Protein AF-A0A928BYP8-F1 (afdb_monomer_lite)

Foldseek 3Di:
DVVVLVVLLVVLLVLLQPQLVVLLVDDDPLVPDPVQFDDDDPDGTDRVRVVLSVVSVVLSVVSSCLSNVLSVCCVPPLPDCVSVVSLVVSLVVLVVSCVVPVSSPSSSVSSVVSSVSSVVSSVVVVVVVVVD

Sequence (132 aa):
MRKTITKIIGYTIFFSLFIPFVALKKHHDCHYDECMIIYTEGRCGLCIESMIDSICKGIVILWFFVIMGGAMILNKNRNTISPYIVALLVIIMAIILACMDPSKCEFALSLFPSFILLIIASYIDSKNKITN

pLDDT: mean 76.33, std 12.71, range [44.94, 92.88]

Structure (mmCIF, N/CA/C/O backbone):
data_AF-A0A928BYP8-F1
#
_entry.id   AF-A0A928BYP8-F1
#
loop_
_atom_site.group_PDB
_atom_site.id
_atom_site.type_symbol
_atom_site.label_atom_id
_atom_site.label_alt_id
_atom_site.label_comp_id
_atom_site.label_asym_id
_atom_site.label_entity_id
_atom_site.label_seq_id
_atom_site.pdbx_PDB_ins_code
_atom_site.Cartn_x
_atom_site.Cartn_y
_atom_site.Cartn_z
_atom_site.occupancy
_atom_site.B_iso_or_equiv
_atom_site.auth_seq_id
_atom_site.auth_comp_id
_atom_site.auth_asym_id
_atom_site.auth_atom_id
_atom_site.pdbx_PDB_model_num
ATOM 1 N N . MET A 1 1 ? -21.136 3.397 16.705 1.00 54.69 1 MET A N 1
ATOM 2 C CA . MET A 1 1 ? -19.662 3.424 16.848 1.00 54.69 1 MET A CA 1
ATOM 3 C C . MET A 1 1 ? -18.964 2.199 16.286 1.00 54.69 1 MET A C 1
ATOM 5 O O . MET A 1 1 ? -18.186 2.385 15.363 1.00 54.69 1 MET A O 1
ATOM 9 N N . ARG A 1 2 ? -19.279 0.963 16.716 1.00 61.88 2 ARG A N 1
ATOM 10 C CA . ARG A 1 2 ? -18.754 -0.250 16.045 1.00 61.88 2 ARG A CA 1
ATOM 11 C C . ARG A 1 2 ? -19.037 -0.218 14.529 1.00 61.88 2 ARG A C 1
ATOM 13 O O . ARG A 1 2 ? -18.125 -0.387 13.737 1.00 61.88 2 ARG A O 1
ATOM 20 N N . LYS A 1 3 ? -20.248 0.218 14.140 1.00 67.12 3 LYS A N 1
ATOM 21 C CA . LYS A 1 3 ? -20.638 0.509 12.741 1.00 67.12 3 LYS A CA 1
ATOM 22 C C . LYS A 1 3 ? -19.757 1.550 12.019 1.00 67.12 3 LYS A C 1
ATOM 24 O O . LYS A 1 3 ? -19.620 1.465 10.807 1.00 67.12 3 LYS A O 1
ATOM 29 N N . THR A 1 4 ? -19.184 2.530 12.722 1.00 70.62 4 THR A N 1
ATOM 30 C CA . THR A 1 4 ? -18.335 3.584 12.129 1.00 70.62 4 THR A CA 1
ATOM 31 C C . THR A 1 4 ? -16.947 3.039 11.802 1.00 70.62 4 THR A C 1
ATOM 33 O O . THR A 1 4 ? -16.479 3.214 10.684 1.00 70.62 4 THR A O 1
ATOM 36 N N . ILE A 1 5 ? -16.333 2.299 12.732 1.00 70.69 5 ILE A N 1
ATOM 37 C CA . ILE A 1 5 ? -15.040 1.631 12.515 1.00 70.69 5 ILE A CA 1
ATOM 38 C C . ILE A 1 5 ? -15.163 0.575 11.407 1.00 70.69 5 ILE A C 1
ATOM 40 O O . ILE A 1 5 ? -14.321 0.526 10.518 1.00 70.69 5 ILE A O 1
ATOM 44 N N . THR A 1 6 ? -16.253 -0.202 11.382 1.00 73.38 6 THR A N 1
ATOM 45 C CA . THR A 1 6 ? -16.510 -1.171 10.301 1.00 73.38 6 THR A CA 1
ATOM 46 C C . THR A 1 6 ? -16.652 -0.498 8.933 1.00 73.38 6 THR A C 1
ATOM 48 O O . THR A 1 6 ? -16.144 -1.027 7.950 1.00 73.38 6 THR A O 1
ATOM 51 N N . LYS A 1 7 ? -17.288 0.683 8.853 1.00 79.38 7 LYS A N 1
ATOM 52 C CA . LYS A 1 7 ? -17.349 1.465 7.606 1.00 79.38 7 LYS A CA 1
ATOM 53 C C . LYS A 1 7 ? -15.963 1.929 7.159 1.00 79.38 7 LYS A C 1
ATOM 55 O O . LYS A 1 7 ? -15.644 1.776 5.987 1.00 79.38 7 LYS A O 1
ATOM 60 N N . ILE A 1 8 ? -15.144 2.451 8.077 1.00 77.75 8 ILE A N 1
ATOM 61 C CA . ILE A 1 8 ? -13.776 2.896 7.763 1.00 77.75 8 ILE A CA 1
ATOM 62 C C . ILE A 1 8 ? -12.946 1.718 7.250 1.00 77.75 8 ILE A C 1
ATOM 64 O O . ILE A 1 8 ? -12.378 1.827 6.176 1.00 77.75 8 ILE A O 1
ATOM 68 N N . ILE A 1 9 ? -12.967 0.573 7.938 1.00 80.06 9 ILE A N 1
ATOM 69 C CA . ILE A 1 9 ? -12.278 -0.650 7.497 1.00 80.06 9 ILE A CA 1
ATOM 70 C C . ILE A 1 9 ? -12.757 -1.092 6.106 1.00 80.06 9 ILE A C 1
ATOM 72 O O . ILE A 1 9 ? -11.937 -1.449 5.264 1.00 80.06 9 ILE A O 1
ATOM 76 N N . GLY A 1 10 ? -14.066 -1.032 5.841 1.00 79.00 10 GLY A N 1
ATOM 77 C CA . GLY A 1 10 ? -14.623 -1.335 4.522 1.00 79.00 10 GLY A CA 1
ATOM 78 C C . GLY A 1 10 ? -14.067 -0.424 3.424 1.00 79.00 10 GLY A C 1
ATOM 79 O O . GLY A 1 10 ? -13.635 -0.918 2.385 1.00 79.00 10 GLY A O 1
ATOM 80 N N . TYR A 1 11 ? -14.001 0.889 3.673 1.00 80.94 11 TYR A N 1
ATOM 81 C CA . TYR A 1 11 ? -13.368 1.833 2.749 1.00 80.94 11 TYR A CA 1
ATOM 82 C C . TYR A 1 11 ? -11.873 1.558 2.580 1.00 80.94 11 TYR A C 1
ATOM 84 O O . TYR A 1 11 ? -11.382 1.579 1.457 1.00 80.94 11 TYR A O 1
ATOM 92 N N . THR A 1 12 ? -11.156 1.241 3.659 1.00 81.69 12 THR A N 1
ATOM 93 C CA . THR A 1 12 ? -9.729 0.900 3.615 1.00 81.69 12 THR A CA 1
ATOM 94 C C . THR A 1 12 ? -9.463 -0.296 2.702 1.00 81.69 12 THR A C 1
ATOM 96 O O . THR A 1 12 ? -8.550 -0.244 1.884 1.00 81.69 12 THR A O 1
ATOM 99 N N . ILE A 1 13 ? -10.281 -1.348 2.807 1.00 82.31 13 ILE A N 1
ATOM 100 C CA . ILE A 1 13 ? -10.175 -2.561 1.982 1.00 82.31 13 ILE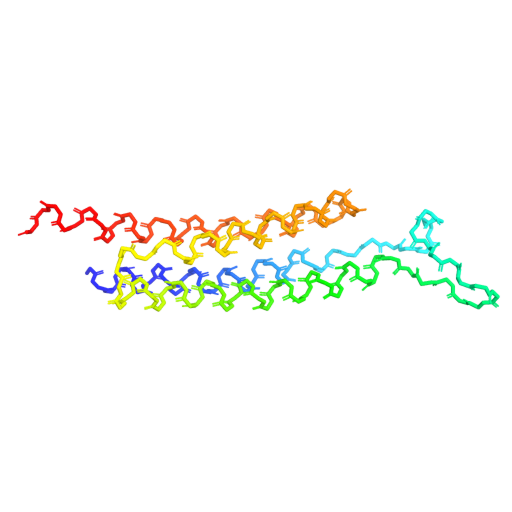 A CA 1
ATOM 101 C C . ILE A 1 13 ? -10.554 -2.274 0.523 1.00 82.31 13 ILE A C 1
ATOM 103 O O . ILE A 1 13 ? -9.912 -2.775 -0.396 1.00 82.31 13 ILE A O 1
ATOM 107 N N . PHE A 1 14 ? -11.584 -1.458 0.289 1.00 83.31 14 PHE A N 1
ATOM 108 C CA . PHE A 1 14 ? -11.971 -1.073 -1.068 1.00 83.31 14 PHE A CA 1
ATOM 109 C C . PHE A 1 14 ? -10.859 -0.270 -1.759 1.00 83.31 14 PHE A C 1
ATOM 111 O O . PHE A 1 14 ? -10.451 -0.583 -2.878 1.00 83.31 14 PHE A O 1
ATOM 118 N N . PHE A 1 15 ? -10.323 0.738 -1.070 1.00 84.12 15 PHE A N 1
ATOM 119 C CA . PHE A 1 15 ? -9.277 1.596 -1.611 1.00 84.12 15 PHE A CA 1
ATOM 120 C C . PHE A 1 15 ? -7.931 0.888 -1.762 1.00 84.12 15 PHE A C 1
ATOM 122 O O . PHE A 1 15 ? -7.197 1.232 -2.684 1.00 84.12 15 PHE A O 1
ATOM 129 N N . SER A 1 16 ? -7.614 -0.106 -0.923 1.00 81.62 16 SER A N 1
ATOM 130 C CA . SER A 1 16 ? -6.350 -0.846 -1.025 1.00 81.62 16 SER A CA 1
ATOM 131 C C . SER A 1 16 ? -6.245 -1.696 -2.288 1.00 81.62 16 SER A C 1
ATOM 133 O O . SER A 1 16 ? -5.141 -1.929 -2.762 1.00 81.62 16 SER A O 1
ATOM 135 N N . LEU A 1 17 ? -7.364 -2.140 -2.861 1.00 80.31 17 LEU A N 1
ATOM 136 C CA . LEU A 1 17 ? -7.346 -2.893 -4.112 1.00 80.31 17 LEU A CA 1
ATOM 137 C C . LEU A 1 17 ? -7.595 -1.986 -5.323 1.00 80.31 17 LEU A C 1
ATOM 139 O O . LEU A 1 17 ? -6.900 -2.089 -6.329 1.00 80.31 17 LEU A O 1
ATOM 143 N N . PHE A 1 18 ? -8.576 -1.084 -5.230 1.00 84.31 18 PHE A N 1
ATOM 144 C CA . PHE A 1 18 ? -9.057 -0.335 -6.390 1.00 84.31 18 PHE A CA 1
ATOM 145 C C . PHE A 1 18 ? -8.079 0.749 -6.860 1.00 84.31 18 PHE A C 1
ATOM 147 O O . PHE A 1 18 ? -7.788 0.828 -8.051 1.00 84.31 18 PHE A O 1
ATOM 154 N N . ILE A 1 19 ? -7.542 1.569 -5.947 1.00 83.81 19 ILE A N 1
ATOM 155 C CA . ILE A 1 19 ? -6.659 2.688 -6.325 1.00 83.81 19 ILE A CA 1
ATOM 156 C C . ILE A 1 19 ? -5.340 2.166 -6.924 1.00 83.81 19 ILE A C 1
ATOM 158 O O . ILE A 1 19 ? -4.983 2.619 -8.013 1.00 83.81 19 ILE A O 1
ATOM 162 N N . PRO A 1 20 ? -4.651 1.178 -6.315 1.00 82.31 20 PRO A N 1
ATOM 163 C CA . PRO A 1 20 ? -3.395 0.674 -6.864 1.00 82.31 20 PRO A CA 1
ATOM 164 C C . PRO A 1 20 ? -3.565 -0.040 -8.199 1.00 82.31 20 PRO A C 1
ATOM 166 O O . PRO A 1 20 ? -2.727 0.103 -9.084 1.00 82.31 20 PRO A O 1
ATOM 169 N N . PHE A 1 21 ? -4.677 -0.754 -8.391 1.00 83.94 21 PHE A N 1
ATOM 170 C CA . PHE A 1 21 ? -4.959 -1.424 -9.657 1.00 83.94 21 PHE A CA 1
ATOM 171 C C . PHE A 1 21 ? -5.239 -0.434 -10.797 1.00 83.94 21 PHE A C 1
ATOM 173 O O . PHE A 1 21 ? -4.806 -0.651 -11.927 1.00 83.94 21 PHE A O 1
ATOM 180 N N . VAL A 1 22 ? -5.935 0.673 -10.511 1.00 83.31 22 VAL A N 1
ATOM 181 C CA . VAL A 1 22 ? -6.177 1.740 -11.495 1.00 83.31 22 VAL A CA 1
ATOM 182 C C . VAL A 1 22 ? -4.893 2.514 -11.798 1.00 83.31 22 VAL A C 1
ATOM 184 O O . VAL A 1 22 ? -4.630 2.796 -12.964 1.00 83.31 22 VAL A O 1
ATOM 187 N N . ALA A 1 23 ? -4.071 2.809 -10.788 1.00 81.19 23 ALA A N 1
ATOM 188 C CA . ALA A 1 23 ? -2.788 3.488 -10.978 1.00 81.19 23 ALA A CA 1
ATOM 189 C C . ALA A 1 23 ? -1.815 2.671 -11.845 1.00 81.19 23 ALA A C 1
ATOM 191 O O . ALA A 1 23 ? -1.019 3.238 -12.586 1.00 81.19 23 ALA A O 1
ATOM 192 N N . LEU A 1 24 ? -1.926 1.339 -11.815 1.00 78.94 24 LEU A N 1
ATOM 193 C CA . LEU A 1 24 ? -1.093 0.448 -12.617 1.00 78.94 24 LEU A CA 1
ATOM 194 C C . LEU A 1 24 ? -1.465 0.384 -14.108 1.00 78.94 24 LEU A C 1
ATOM 196 O O . LEU A 1 24 ? -0.704 -0.159 -14.897 1.00 78.94 24 LEU A O 1
ATOM 200 N N . LYS A 1 25 ? -2.621 0.923 -14.522 1.00 68.81 25 LYS A N 1
ATOM 201 C CA . LYS A 1 25 ? -3.033 0.925 -15.939 1.00 68.81 25 LYS A CA 1
ATOM 202 C C . LYS A 1 25 ? -2.218 1.875 -16.821 1.00 68.81 25 LYS A C 1
ATOM 204 O O . LYS A 1 25 ? -2.353 1.808 -18.042 1.00 68.81 25 LYS A O 1
ATOM 209 N N . LYS A 1 26 ? -1.432 2.783 -16.236 1.00 64.12 26 LYS A N 1
ATOM 210 C CA . LYS A 1 26 ? -0.514 3.629 -17.000 1.00 64.12 26 LYS A CA 1
ATOM 211 C C . LYS A 1 26 ? 0.720 2.812 -17.381 1.00 64.12 26 LYS A C 1
ATOM 213 O O . LYS A 1 26 ? 1.545 2.491 -16.528 1.00 64.12 26 LYS A O 1
ATOM 218 N N . HIS A 1 27 ? 0.807 2.483 -18.664 1.00 59.09 27 HIS A N 1
ATOM 219 C CA . HIS A 1 27 ? 1.971 1.855 -19.278 1.00 59.09 27 HIS A CA 1
ATOM 220 C C . HIS A 1 27 ? 2.789 2.912 -20.016 1.00 59.09 27 HIS A C 1
ATOM 222 O O . HIS A 1 27 ? 2.219 3.834 -20.608 1.00 59.09 27 HIS A O 1
ATOM 228 N N . HIS A 1 28 ? 4.108 2.785 -19.950 1.00 56.47 28 HIS A N 1
ATOM 22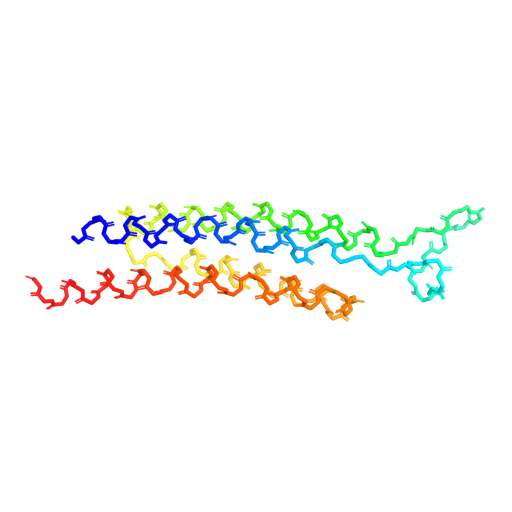9 C CA . HIS A 1 28 ? 5.021 3.473 -20.841 1.00 56.47 28 HIS A CA 1
ATOM 230 C C . HIS A 1 28 ? 5.214 2.568 -22.072 1.00 56.47 28 HIS A C 1
ATOM 232 O O . HIS A 1 28 ? 5.161 1.343 -21.974 1.00 56.47 28 HIS A O 1
ATOM 238 N N . ASP A 1 29 ? 5.338 3.141 -23.270 1.00 56.31 29 ASP A N 1
ATOM 239 C CA . ASP A 1 29 ? 5.610 2.330 -24.461 1.00 56.31 29 ASP A CA 1
ATOM 240 C C . ASP A 1 29 ? 7.121 2.082 -24.545 1.00 56.31 29 ASP A C 1
ATOM 242 O O . ASP A 1 29 ? 7.879 2.894 -25.077 1.00 56.31 29 ASP A O 1
ATOM 246 N N . CYS A 1 30 ? 7.552 0.917 -24.056 1.00 56.06 30 CYS A N 1
ATOM 247 C CA . CYS A 1 30 ? 8.939 0.420 -24.071 1.00 56.06 30 CYS A CA 1
ATOM 248 C C . CYS A 1 30 ? 9.559 0.318 -25.488 1.00 56.06 30 CYS A C 1
ATOM 250 O O . CYS A 1 30 ? 10.731 -0.012 -25.650 1.00 56.06 30 CYS A O 1
ATOM 252 N N . HIS A 1 31 ? 8.777 0.594 -26.538 1.00 51.53 31 HIS A N 1
ATOM 253 C CA . HIS A 1 31 ? 9.171 0.490 -27.942 1.00 51.53 31 HIS A CA 1
ATOM 254 C C . HIS A 1 31 ? 10.242 1.513 -28.372 1.00 51.53 31 HIS A C 1
ATOM 256 O O . HIS A 1 31 ? 10.829 1.341 -29.441 1.00 51.53 31 HIS A O 1
ATOM 262 N N . TYR A 1 32 ? 10.490 2.549 -27.557 1.00 49.72 32 TYR A N 1
ATOM 263 C CA . TYR A 1 32 ? 11.416 3.651 -27.856 1.00 49.72 32 TYR A CA 1
ATOM 264 C C . TYR A 1 32 ? 12.543 3.852 -26.823 1.00 49.72 32 TYR A C 1
ATOM 266 O O . TYR A 1 32 ? 13.438 4.653 -27.082 1.00 49.72 32 TYR A O 1
ATOM 274 N N . ASP A 1 33 ? 12.542 3.131 -25.693 1.00 55.06 33 ASP A N 1
ATOM 275 C CA . ASP A 1 33 ? 13.538 3.296 -24.621 1.00 55.06 33 ASP A CA 1
ATOM 276 C C . ASP A 1 33 ? 14.544 2.133 -24.605 1.00 55.06 33 ASP A C 1
ATOM 278 O O . ASP A 1 33 ? 14.373 1.123 -23.918 1.00 55.06 33 ASP A O 1
ATOM 282 N N . GLU A 1 34 ? 15.649 2.295 -25.341 1.00 55.94 34 GLU A N 1
ATOM 283 C CA . GLU A 1 34 ? 16.759 1.326 -25.385 1.00 55.94 34 GLU A CA 1
ATOM 284 C C . GLU A 1 34 ? 17.350 1.026 -23.990 1.00 55.94 34 GLU A C 1
ATOM 286 O O . GLU A 1 34 ? 17.855 -0.071 -23.753 1.00 55.94 34 GLU A O 1
ATOM 291 N N . CYS A 1 35 ? 17.225 1.961 -23.038 1.00 57.38 35 CYS A N 1
ATOM 292 C CA . CYS A 1 35 ? 17.691 1.823 -21.654 1.00 57.38 35 CYS A CA 1
ATOM 293 C C . CYS A 1 35 ? 16.956 0.743 -20.839 1.00 57.38 35 CYS A C 1
ATOM 295 O O . CYS A 1 35 ? 17.473 0.307 -19.811 1.00 57.38 35 CYS A O 1
ATOM 297 N N . MET A 1 36 ? 15.758 0.321 -21.257 1.00 58.31 36 MET A N 1
ATOM 298 C CA . MET A 1 36 ? 14.932 -0.643 -20.515 1.00 58.31 36 MET A CA 1
ATOM 299 C C . MET A 1 36 ? 15.008 -2.068 -21.077 1.00 58.31 36 MET A C 1
ATOM 301 O O . MET A 1 36 ? 14.292 -2.953 -20.604 1.00 58.31 36 MET A O 1
ATOM 305 N N . ILE A 1 37 ? 15.856 -2.315 -22.077 1.00 60.75 37 ILE A N 1
ATOM 306 C CA . ILE A 1 37 ? 15.922 -3.594 -22.783 1.00 60.75 37 ILE A CA 1
ATOM 307 C C . ILE A 1 37 ? 17.181 -4.357 -22.357 1.00 60.75 37 ILE A C 1
ATOM 309 O O . ILE A 1 37 ? 18.302 -3.971 -22.683 1.00 60.75 37 ILE A O 1
ATOM 313 N N . ILE A 1 38 ? 17.009 -5.480 -21.649 1.00 62.50 38 ILE A N 1
ATOM 314 C CA . ILE A 1 38 ? 18.118 -6.399 -21.358 1.00 62.50 38 ILE A CA 1
ATOM 315 C C . ILE A 1 38 ? 18.245 -7.366 -22.528 1.00 62.50 38 ILE A C 1
ATOM 317 O O . ILE A 1 38 ? 17.387 -8.228 -22.725 1.00 62.50 38 ILE A O 1
ATOM 321 N N . TYR A 1 39 ? 19.331 -7.244 -23.286 1.00 59.22 39 TYR A N 1
ATOM 322 C CA . TYR A 1 39 ? 19.688 -8.202 -24.326 1.00 59.22 39 TYR A CA 1
ATOM 323 C C . TYR A 1 39 ? 20.456 -9.369 -23.703 1.00 59.22 39 TYR A C 1
ATOM 325 O O . TYR A 1 39 ? 21.578 -9.202 -23.228 1.00 59.22 39 TYR A O 1
ATOM 333 N N . THR A 1 40 ? 19.862 -10.560 -23.701 1.00 52.59 40 THR A N 1
ATOM 334 C CA . THR A 1 40 ? 20.569 -11.804 -23.381 1.00 52.59 40 THR A CA 1
ATOM 335 C C . THR A 1 40 ? 21.117 -12.419 -24.667 1.00 52.59 40 THR A C 1
ATOM 337 O O . THR A 1 40 ? 20.468 -12.381 -25.711 1.00 52.59 40 THR A O 1
ATOM 340 N N . GLU A 1 41 ? 22.351 -12.923 -24.589 1.00 49.50 41 GLU A N 1
ATOM 341 C CA . GLU A 1 41 ? 23.194 -13.483 -25.660 1.00 49.50 41 GLU A CA 1
ATOM 342 C C . GLU A 1 41 ? 22.427 -14.026 -26.889 1.00 49.50 41 GLU A C 1
ATOM 344 O O . GLU A 1 41 ? 22.133 -15.214 -27.015 1.00 49.50 41 GLU A O 1
ATOM 349 N N . GLY A 1 42 ? 22.121 -13.130 -27.833 1.00 50.88 42 GLY A N 1
ATOM 350 C CA . GLY A 1 42 ? 21.636 -13.471 -29.170 1.00 50.88 42 GLY A CA 1
ATOM 351 C C . GLY A 1 42 ? 20.126 -13.643 -29.382 1.00 50.88 42 GLY A C 1
ATOM 352 O O . GLY A 1 42 ? 19.757 -13.957 -30.515 1.00 50.88 42 GLY A O 1
ATOM 353 N N . ARG A 1 43 ? 19.227 -13.437 -28.402 1.00 50.62 43 ARG A N 1
ATOM 354 C CA . 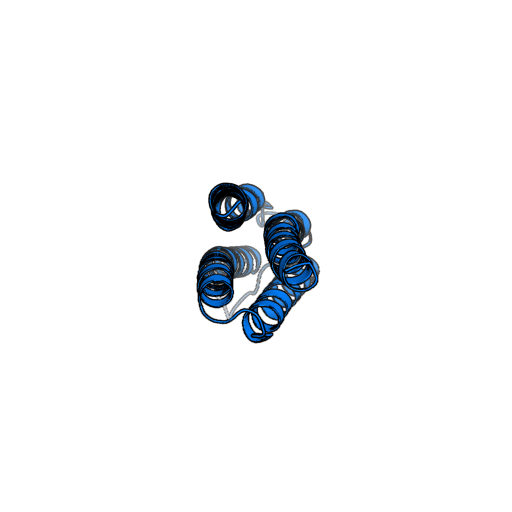ARG A 1 43 ? 17.760 -13.471 -28.645 1.00 50.62 43 ARG A CA 1
ATOM 355 C C . ARG A 1 43 ? 16.968 -12.504 -27.756 1.00 50.62 43 ARG A C 1
ATOM 357 O O . ARG A 1 43 ? 17.282 -12.361 -26.588 1.00 50.62 43 ARG A O 1
ATOM 364 N N . CYS A 1 44 ? 15.931 -11.900 -28.359 1.00 51.28 44 CYS A N 1
ATOM 365 C CA . CYS A 1 44 ? 14.842 -11.081 -27.794 1.00 51.28 44 CYS A CA 1
ATOM 366 C C . CYS A 1 44 ? 15.142 -10.347 -26.478 1.00 51.28 44 CYS A C 1
ATOM 368 O O . CYS A 1 44 ? 15.100 -10.939 -25.404 1.00 51.28 44 CYS A O 1
ATOM 370 N N . GLY A 1 45 ? 15.333 -9.029 -26.566 1.00 54.75 45 GLY A N 1
ATOM 371 C CA . GLY A 1 45 ? 15.457 -8.181 -25.388 1.00 54.75 45 GLY A CA 1
ATOM 372 C C . GLY A 1 45 ? 14.220 -8.261 -24.484 1.00 54.75 45 GLY A C 1
ATOM 373 O O . GLY A 1 45 ? 13.095 -8.053 -24.939 1.00 54.75 45 GLY A O 1
ATOM 374 N N . LEU A 1 46 ? 14.422 -8.584 -23.206 1.00 59.56 46 LEU A N 1
ATOM 375 C CA . LEU A 1 46 ? 13.376 -8.520 -22.185 1.00 59.56 46 LEU A CA 1
ATOM 376 C C . LEU A 1 46 ? 13.226 -7.060 -21.753 1.00 59.56 46 LEU A C 1
ATOM 378 O O . LEU A 1 46 ? 14.172 -6.471 -21.229 1.00 59.56 46 LEU A O 1
ATOM 382 N N . CYS A 1 47 ? 12.044 -6.482 -21.970 1.00 68.25 47 CYS A N 1
ATOM 383 C CA . CYS A 1 47 ? 11.718 -5.158 -21.451 1.00 68.25 47 CYS A CA 1
ATOM 384 C C . CYS A 1 47 ? 11.566 -5.247 -19.920 1.00 68.25 47 CYS A C 1
ATOM 386 O O . CYS A 1 47 ? 10.663 -5.917 -19.407 1.00 68.25 47 CYS A O 1
ATOM 388 N N . ILE A 1 48 ? 12.461 -4.571 -19.194 1.00 72.44 48 ILE A N 1
ATOM 389 C CA . ILE A 1 48 ? 12.476 -4.460 -17.727 1.00 72.44 48 ILE A CA 1
ATOM 390 C C . ILE A 1 48 ? 11.124 -3.947 -17.215 1.00 72.44 48 ILE A C 1
ATOM 392 O O . ILE A 1 48 ? 10.649 -4.405 -16.176 1.00 72.44 48 ILE A O 1
ATOM 396 N N . GLU A 1 49 ? 10.451 -3.079 -17.973 1.00 71.06 49 GLU A N 1
ATOM 397 C CA . GLU A 1 49 ? 9.132 -2.543 -17.626 1.00 71.06 49 GLU A CA 1
ATOM 398 C C . GLU A 1 49 ? 8.080 -3.645 -17.438 1.00 71.06 49 GLU A C 1
ATOM 400 O O . GLU A 1 49 ? 7.340 -3.634 -16.458 1.00 71.06 49 GLU A O 1
ATOM 405 N N . SER A 1 50 ? 8.057 -4.669 -18.301 1.00 74.44 50 SER A N 1
ATOM 406 C CA . SER A 1 50 ? 7.108 -5.784 -18.163 1.00 74.44 50 SER A CA 1
ATOM 407 C C . SER A 1 50 ? 7.352 -6.593 -16.883 1.00 74.44 50 SER A C 1
ATOM 409 O O . SER A 1 50 ? 6.416 -7.174 -16.317 1.00 74.44 50 SER A O 1
ATOM 411 N N . MET A 1 51 ? 8.605 -6.656 -16.426 1.00 78.69 51 MET A N 1
ATOM 412 C CA . MET A 1 51 ? 8.964 -7.294 -15.163 1.00 78.69 51 MET A CA 1
ATOM 413 C C . MET A 1 51 ? 8.553 -6.412 -13.977 1.00 78.69 51 MET A C 1
ATOM 415 O O . MET A 1 51 ? 7.933 -6.918 -13.041 1.00 78.69 51 MET A O 1
ATOM 419 N N . ILE A 1 52 ? 8.807 -5.101 -14.048 1.00 81.94 52 ILE A N 1
ATOM 420 C CA . ILE A 1 52 ? 8.372 -4.108 -13.053 1.00 81.94 52 ILE A CA 1
ATOM 421 C C . ILE A 1 52 ? 6.845 -4.122 -12.909 1.00 81.94 52 ILE A C 1
ATOM 423 O O . ILE A 1 52 ? 6.340 -4.213 -11.792 1.00 81.94 52 ILE A O 1
ATOM 427 N N . ASP A 1 53 ? 6.097 -4.140 -14.012 1.00 82.38 53 ASP A N 1
ATOM 428 C CA . ASP A 1 53 ? 4.634 -4.240 -14.017 1.00 82.38 53 ASP A CA 1
ATOM 429 C C . ASP A 1 53 ? 4.139 -5.510 -13.326 1.00 82.38 53 ASP A C 1
ATOM 431 O O . ASP A 1 53 ? 3.185 -5.478 -12.544 1.00 82.38 53 ASP A O 1
ATOM 435 N N . SER A 1 54 ? 4.791 -6.641 -13.590 1.00 83.81 54 SER A N 1
ATOM 436 C CA . SER A 1 54 ? 4.442 -7.920 -12.967 1.00 83.81 54 SER A CA 1
ATOM 437 C C . SER A 1 54 ? 4.704 -7.901 -11.459 1.00 83.81 54 SER A C 1
ATOM 439 O O . SER A 1 54 ? 3.868 -8.373 -10.683 1.00 83.81 54 SER A O 1
ATOM 441 N N . ILE A 1 55 ? 5.818 -7.300 -11.026 1.00 87.62 55 ILE A N 1
ATOM 442 C CA . ILE A 1 55 ? 6.131 -7.120 -9.604 1.00 87.62 55 ILE A CA 1
ATOM 443 C C . ILE A 1 55 ? 5.109 -6.184 -8.953 1.00 87.62 55 ILE A C 1
ATOM 445 O O . ILE A 1 55 ? 4.563 -6.525 -7.906 1.00 87.62 55 ILE A O 1
ATOM 449 N N . CYS A 1 56 ? 4.776 -5.054 -9.579 1.00 87.88 56 CYS A N 1
ATOM 450 C CA . CYS A 1 56 ? 3.768 -4.132 -9.067 1.00 87.88 56 CYS A CA 1
ATOM 451 C C . CYS A 1 56 ? 2.381 -4.788 -8.949 1.00 87.88 56 CYS A C 1
ATOM 453 O O . CYS A 1 56 ? 1.709 -4.595 -7.938 1.00 87.88 56 CYS A O 1
ATOM 455 N N . LYS A 1 57 ? 1.966 -5.640 -9.902 1.00 87.94 57 LYS A N 1
ATOM 456 C CA . LYS A 1 57 ? 0.742 -6.462 -9.763 1.00 87.94 57 LYS A CA 1
ATOM 457 C C . LYS A 1 57 ? 0.811 -7.375 -8.538 1.00 87.94 57 LYS A C 1
ATOM 459 O O . LYS A 1 57 ? -0.155 -7.458 -7.780 1.00 87.94 57 LYS A O 1
ATOM 464 N N . GLY A 1 58 ? 1.952 -8.028 -8.317 1.00 88.50 58 GLY A N 1
ATOM 465 C CA . GLY A 1 58 ? 2.197 -8.820 -7.110 1.00 88.50 58 GLY A CA 1
ATOM 466 C C . GLY A 1 58 ? 2.090 -7.981 -5.832 1.00 88.50 58 GLY A C 1
ATOM 467 O O . GLY A 1 58 ? 1.455 -8.405 -4.867 1.00 88.50 58 GLY A O 1
ATOM 468 N N . ILE A 1 59 ? 2.628 -6.758 -5.852 1.00 90.88 59 ILE A N 1
ATOM 469 C CA . ILE A 1 59 ? 2.537 -5.798 -4.747 1.00 90.88 59 ILE A CA 1
ATOM 470 C C . ILE A 1 59 ? 1.082 -5.407 -4.469 1.00 90.88 59 ILE A C 1
ATOM 472 O O . ILE A 1 59 ? 0.711 -5.380 -3.302 1.00 90.88 59 ILE A O 1
ATOM 476 N N . VAL A 1 60 ? 0.233 -5.168 -5.479 1.00 90.12 60 VAL A N 1
ATOM 477 C CA . VAL A 1 60 ? -1.208 -4.880 -5.273 1.00 90.12 60 VAL A CA 1
ATOM 478 C C . VAL A 1 60 ? -1.881 -5.995 -4.475 1.00 90.12 60 VAL A C 1
ATOM 480 O O . VAL A 1 60 ? -2.601 -5.741 -3.508 1.00 90.12 60 VAL A O 1
ATOM 483 N N . ILE A 1 61 ? -1.641 -7.244 -4.877 1.00 89.12 61 ILE A N 1
ATOM 484 C CA . ILE A 1 61 ? -2.235 -8.418 -4.234 1.00 89.12 61 ILE A CA 1
ATOM 485 C C . ILE A 1 61 ? -1.725 -8.537 -2.795 1.00 89.12 61 ILE A C 1
ATOM 487 O O . ILE A 1 61 ? -2.517 -8.691 -1.863 1.00 89.12 61 ILE A O 1
ATOM 491 N N . LEU A 1 62 ? -0.410 -8.413 -2.597 1.00 90.06 62 LEU A N 1
ATOM 492 C CA . LEU A 1 62 ? 0.202 -8.443 -1.272 1.00 90.06 62 LEU A CA 1
ATOM 493 C C . LEU A 1 62 ? -0.344 -7.322 -0.379 1.00 90.06 62 LEU A C 1
ATOM 495 O O . LEU A 1 62 ? -0.697 -7.563 0.774 1.00 90.06 62 LEU A O 1
ATOM 499 N N . TRP A 1 63 ? -0.467 -6.113 -0.920 1.00 91.25 63 TRP A N 1
ATOM 500 C CA . TRP A 1 63 ? -0.982 -4.938 -0.229 1.00 91.25 63 TRP A CA 1
ATOM 501 C C . TRP A 1 63 ? -2.404 -5.156 0.282 1.00 91.25 63 TRP A C 1
ATOM 503 O O . TRP A 1 63 ? -2.702 -4.878 1.444 1.00 91.25 63 TRP A O 1
ATOM 513 N N . PHE A 1 64 ? -3.270 -5.741 -0.544 1.00 87.62 64 PHE A N 1
ATOM 514 C CA . PHE A 1 64 ? -4.618 -6.113 -0.135 1.00 87.62 64 PHE A CA 1
ATOM 515 C C . PHE A 1 64 ? -4.623 -7.072 1.064 1.00 87.62 64 PHE A C 1
ATOM 517 O O . PHE A 1 64 ? -5.340 -6.826 2.038 1.00 87.62 64 PHE A O 1
ATOM 524 N N . PHE A 1 65 ? -3.791 -8.119 1.041 1.00 88.00 65 PHE A N 1
ATOM 525 C CA . PHE A 1 65 ? -3.676 -9.055 2.164 1.00 88.00 65 PHE A CA 1
ATOM 526 C C . PHE A 1 65 ? -3.126 -8.394 3.429 1.00 88.00 65 PHE A C 1
ATOM 528 O O . PHE A 1 65 ? -3.622 -8.670 4.521 1.00 88.00 65 PHE A O 1
ATOM 535 N N . VAL A 1 66 ? -2.150 -7.494 3.300 1.00 88.81 66 VAL A N 1
ATOM 536 C CA . VAL A 1 66 ? -1.588 -6.743 4.432 1.00 88.81 66 VAL A CA 1
ATOM 537 C C . VAL A 1 66 ? -2.647 -5.847 5.071 1.00 88.81 66 VAL A C 1
ATOM 539 O O . VAL A 1 66 ? -2.800 -5.854 6.292 1.00 88.81 66 VAL A O 1
ATOM 542 N N . ILE A 1 67 ? -3.426 -5.122 4.266 1.00 88.50 67 ILE A N 1
ATOM 543 C CA . ILE A 1 67 ? -4.496 -4.251 4.760 1.00 88.50 67 ILE A CA 1
ATOM 544 C C . ILE A 1 67 ? -5.633 -5.063 5.391 1.00 88.50 67 ILE A C 1
ATOM 546 O O . ILE A 1 67 ? -6.084 -4.732 6.491 1.00 88.50 67 ILE A O 1
ATOM 550 N N . MET A 1 68 ? -6.080 -6.144 4.744 1.00 85.25 68 MET A N 1
ATOM 551 C CA . MET A 1 68 ? -7.122 -7.017 5.290 1.00 85.25 68 MET A CA 1
ATOM 552 C C . MET A 1 68 ? -6.663 -7.675 6.597 1.00 85.25 68 MET A C 1
ATOM 554 O O . MET A 1 68 ? -7.367 -7.608 7.606 1.00 85.25 68 MET A O 1
ATOM 5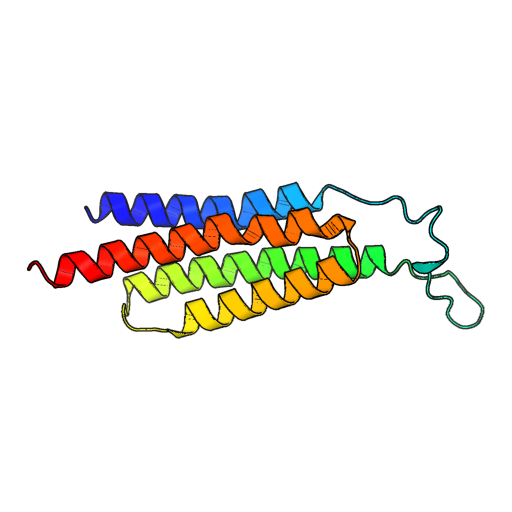58 N N . GLY A 1 69 ? -5.466 -8.265 6.604 1.00 82.69 69 GLY A N 1
ATOM 559 C CA . GLY A 1 69 ? -4.868 -8.881 7.784 1.00 82.69 69 GLY A CA 1
ATOM 560 C C . GLY A 1 69 ? -4.675 -7.873 8.915 1.00 82.69 69 GLY A C 1
ATOM 561 O O . GLY A 1 69 ? -5.029 -8.157 10.057 1.00 82.69 69 GLY A O 1
ATOM 562 N N . GLY A 1 70 ? -4.213 -6.660 8.600 1.00 82.56 70 GLY A N 1
ATOM 563 C CA . GLY A 1 70 ? -4.090 -5.565 9.558 1.00 82.56 70 GLY A CA 1
ATOM 564 C C . GLY A 1 70 ? -5.425 -5.168 10.181 1.00 82.56 70 GLY A C 1
ATOM 565 O O . GLY A 1 70 ? -5.521 -5.059 11.402 1.00 82.56 70 GLY A O 1
ATOM 566 N N . ALA A 1 71 ? -6.483 -5.044 9.378 1.00 79.38 71 ALA A N 1
ATOM 567 C CA . ALA A 1 71 ? -7.826 -4.767 9.878 1.00 79.38 71 ALA A CA 1
ATOM 568 C C . ALA A 1 71 ? -8.377 -5.898 10.770 1.00 79.38 71 ALA A C 1
ATOM 570 O O . ALA A 1 71 ? -9.008 -5.631 11.796 1.00 79.38 71 ALA A O 1
ATOM 571 N N . MET A 1 72 ? -8.115 -7.163 10.421 1.00 79.00 72 MET A N 1
ATOM 572 C CA . MET A 1 72 ? -8.502 -8.316 11.244 1.00 79.00 72 MET A CA 1
ATOM 573 C C . MET A 1 72 ? -7.738 -8.358 12.571 1.00 79.00 72 MET A C 1
ATOM 575 O O . MET A 1 72 ? -8.338 -8.617 13.617 1.00 79.00 72 MET A O 1
ATOM 579 N N . ILE A 1 73 ? -6.432 -8.076 12.546 1.00 78.94 73 ILE A N 1
ATOM 580 C CA . ILE A 1 73 ? -5.596 -8.010 13.748 1.00 78.94 73 ILE A CA 1
ATOM 581 C C . ILE A 1 73 ? -6.073 -6.877 14.649 1.00 78.94 73 ILE A C 1
ATOM 583 O O . ILE A 1 73 ? -6.287 -7.125 15.827 1.00 78.94 73 ILE A O 1
ATOM 587 N N . LEU A 1 74 ? -6.350 -5.685 14.117 1.00 71.94 74 LEU A N 1
ATOM 588 C CA . LEU A 1 74 ? -6.904 -4.571 14.896 1.00 71.94 74 LEU A CA 1
ATOM 589 C C . LEU A 1 74 ? -8.225 -4.929 15.584 1.00 71.94 74 LEU A C 1
ATOM 591 O O . LEU A 1 74 ? -8.474 -4.508 16.712 1.00 71.94 74 LEU A O 1
ATOM 595 N N . ASN A 1 75 ? -9.050 -5.761 14.948 1.00 69.88 75 ASN A N 1
ATOM 596 C CA . ASN A 1 75 ? -10.289 -6.234 15.554 1.00 69.88 75 ASN A CA 1
ATOM 597 C C . ASN A 1 75 ? -10.049 -7.218 16.720 1.00 69.88 75 ASN A C 1
ATOM 599 O O . ASN A 1 75 ? -10.835 -7.240 17.667 1.00 69.88 75 ASN A O 1
ATOM 603 N N . LYS A 1 76 ? -8.977 -8.025 16.670 1.00 70.75 76 LYS A N 1
ATOM 604 C CA . LYS A 1 76 ? -8.688 -9.087 17.655 1.00 70.75 76 LYS A CA 1
ATOM 605 C C . LYS A 1 76 ? -7.699 -8.669 18.747 1.00 70.75 76 LYS A C 1
ATOM 607 O O . LYS A 1 76 ? -7.900 -9.017 19.906 1.00 70.75 76 LYS A O 1
ATOM 612 N N . ASN A 1 77 ? -6.631 -7.958 18.398 1.00 69.06 77 ASN A N 1
ATOM 613 C CA . ASN A 1 77 ? -5.566 -7.540 19.301 1.00 69.06 77 ASN A CA 1
ATOM 614 C C . ASN A 1 77 ? -4.992 -6.170 18.889 1.00 69.06 77 ASN A C 1
ATOM 616 O O . ASN A 1 77 ? -4.263 -6.030 17.909 1.00 69.06 77 ASN A O 1
ATOM 620 N N . ARG A 1 78 ? -5.352 -5.136 19.654 1.00 60.59 78 ARG A N 1
ATOM 621 C CA . ARG A 1 78 ? -5.234 -3.720 19.249 1.00 60.59 78 ARG A CA 1
ATOM 622 C C . ARG A 1 78 ? -3.831 -3.120 19.394 1.00 60.59 78 ARG A C 1
ATOM 624 O O . ARG A 1 78 ? -3.553 -2.100 18.780 1.00 60.59 78 ARG A O 1
ATOM 631 N N . ASN A 1 79 ? -2.951 -3.753 20.173 1.00 63.41 79 ASN A N 1
ATOM 632 C CA . ASN A 1 79 ? -1.579 -3.279 20.430 1.00 63.41 79 ASN A CA 1
ATOM 633 C C . ASN A 1 79 ? -0.525 -3.897 19.499 1.00 63.41 79 ASN A C 1
ATOM 635 O O . ASN A 1 79 ? 0.676 -3.747 19.716 1.00 63.41 79 ASN A O 1
ATOM 639 N N . THR A 1 80 ? -0.947 -4.631 18.473 1.00 70.19 80 THR A N 1
ATOM 640 C CA . THR A 1 80 ? -0.015 -5.302 17.571 1.00 70.19 80 THR A CA 1
ATOM 641 C C . THR A 1 80 ? 0.550 -4.313 16.544 1.00 70.19 80 THR A C 1
ATOM 643 O O . THR A 1 80 ? -0.181 -3.785 15.711 1.00 70.19 80 THR A O 1
ATOM 646 N N . ILE A 1 81 ? 1.870 -4.090 16.586 1.00 74.25 81 ILE A N 1
ATOM 647 C CA . ILE A 1 81 ? 2.602 -3.178 15.680 1.00 74.25 81 ILE A CA 1
ATOM 648 C C . ILE A 1 81 ? 2.916 -3.837 14.318 1.00 74.25 81 ILE A C 1
ATOM 650 O O . ILE A 1 81 ? 3.068 -3.156 13.306 1.00 74.25 81 ILE A O 1
ATOM 654 N N . SER A 1 82 ? 2.951 -5.174 14.272 1.00 77.06 82 SER A N 1
ATOM 655 C CA . SER A 1 82 ? 3.267 -5.982 13.081 1.00 77.06 82 SER A CA 1
ATOM 656 C C . SER A 1 82 ? 2.616 -5.515 11.761 1.00 77.06 82 SER A C 1
ATOM 658 O O . SER A 1 82 ? 3.365 -5.356 10.795 1.00 77.06 82 SER A O 1
ATOM 660 N N . PRO A 1 83 ? 1.296 -5.245 11.665 1.00 77.12 83 PRO A N 1
ATOM 661 C CA . PRO A 1 83 ? 0.683 -4.888 10.384 1.00 77.12 83 PRO A CA 1
ATOM 662 C C . PRO A 1 83 ? 1.198 -3.561 9.807 1.00 77.12 83 PRO A C 1
ATOM 664 O O . PRO A 1 83 ? 1.255 -3.416 8.589 1.00 77.12 83 PRO A O 1
ATOM 667 N N . TYR A 1 84 ? 1.635 -2.618 10.649 1.00 84.00 84 TYR A N 1
ATOM 668 C CA . TYR A 1 84 ? 2.203 -1.347 10.184 1.00 84.00 84 TYR A CA 1
ATOM 669 C C . TYR A 1 84 ? 3.615 -1.510 9.638 1.00 84.00 84 TYR A C 1
ATOM 671 O O . TYR A 1 84 ? 3.952 -0.881 8.641 1.00 84.00 84 TYR A O 1
ATOM 679 N N . ILE A 1 85 ? 4.428 -2.365 10.267 1.00 86.75 85 ILE A N 1
ATOM 680 C CA . ILE A 1 85 ? 5.793 -2.646 9.804 1.00 86.75 85 ILE A CA 1
ATOM 681 C C . ILE A 1 85 ? 5.739 -3.307 8.427 1.00 86.75 85 ILE A C 1
ATOM 683 O O . ILE A 1 85 ? 6.437 -2.881 7.512 1.00 86.75 85 ILE A O 1
ATOM 687 N N . VAL A 1 86 ? 4.869 -4.307 8.255 1.00 87.62 86 VAL A N 1
ATOM 688 C CA . VAL A 1 86 ? 4.719 -4.998 6.968 1.00 87.62 86 VAL A CA 1
ATOM 689 C C . VAL A 1 86 ? 4.194 -4.043 5.893 1.00 87.62 86 VAL A C 1
ATOM 691 O O . VAL A 1 86 ? 4.734 -4.022 4.792 1.00 87.62 86 VAL A O 1
ATOM 694 N N . ALA A 1 87 ? 3.203 -3.202 6.205 1.00 87.94 87 ALA A N 1
ATOM 695 C CA . ALA A 1 87 ? 2.721 -2.190 5.267 1.00 87.94 87 ALA A CA 1
ATOM 696 C C . ALA A 1 87 ? 3.826 -1.194 4.869 1.00 87.94 87 ALA A C 1
ATOM 698 O O . ALA A 1 87 ? 4.005 -0.906 3.688 1.00 87.94 87 ALA A O 1
ATOM 699 N N . LEU A 1 88 ? 4.624 -0.718 5.825 1.00 89.69 88 LEU A N 1
ATOM 700 C CA . LEU A 1 88 ? 5.735 0.186 5.535 1.00 89.69 88 LEU A CA 1
ATOM 701 C C . LEU A 1 88 ? 6.762 -0.456 4.590 1.00 89.69 88 LEU A C 1
ATOM 703 O O . LEU A 1 88 ? 7.208 0.194 3.649 1.00 89.69 88 LEU A O 1
ATOM 707 N N . LEU A 1 89 ? 7.090 -1.737 4.792 1.00 91.88 89 LEU A N 1
ATOM 708 C CA . LEU A 1 89 ? 7.990 -2.475 3.900 1.00 91.88 89 LEU A CA 1
ATOM 709 C C . LEU A 1 89 ? 7.445 -2.545 2.468 1.00 91.88 89 LEU A C 1
ATOM 711 O O . LEU A 1 89 ? 8.196 -2.331 1.520 1.00 91.88 89 LEU A O 1
ATOM 715 N N . VAL A 1 90 ? 6.143 -2.788 2.299 1.00 92.19 90 VAL A N 1
ATOM 716 C CA . VAL A 1 90 ? 5.520 -2.819 0.967 1.00 92.19 90 VAL A CA 1
ATOM 717 C C . VAL A 1 90 ? 5.547 -1.439 0.298 1.00 92.19 90 VAL A C 1
ATOM 719 O O . VAL A 1 90 ? 5.830 -1.352 -0.896 1.00 92.19 90 VAL A O 1
ATOM 722 N N . ILE A 1 91 ? 5.330 -0.358 1.055 1.00 91.88 91 ILE A N 1
ATOM 723 C CA . ILE A 1 91 ? 5.451 1.017 0.539 1.00 91.88 91 ILE A CA 1
ATOM 724 C C . ILE A 1 91 ? 6.891 1.305 0.094 1.00 91.88 91 ILE A C 1
ATOM 726 O O . ILE A 1 91 ? 7.092 1.834 -0.995 1.00 91.88 91 ILE A O 1
ATOM 730 N N . ILE A 1 92 ? 7.893 0.934 0.898 1.00 92.88 92 ILE A N 1
ATOM 731 C CA . ILE A 1 92 ? 9.310 1.121 0.548 1.00 92.88 92 ILE A CA 1
ATOM 732 C C . ILE A 1 92 ? 9.642 0.379 -0.750 1.00 92.88 92 ILE A C 1
ATOM 734 O O . ILE A 1 92 ? 10.258 0.962 -1.639 1.00 92.88 92 ILE A O 1
ATOM 738 N N . MET A 1 93 ? 9.185 -0.868 -0.896 1.00 91.94 93 MET A N 1
ATOM 739 C CA . MET A 1 93 ? 9.359 -1.627 -2.137 1.00 91.94 93 MET A CA 1
ATOM 740 C C . MET A 1 93 ? 8.733 -0.902 -3.333 1.00 91.94 93 MET A C 1
ATOM 742 O O . MET A 1 93 ? 9.383 -0.758 -4.363 1.00 91.94 93 MET A O 1
ATOM 746 N N . ALA A 1 94 ? 7.508 -0.386 -3.198 1.00 89.62 94 ALA A N 1
ATOM 747 C CA . ALA A 1 94 ? 6.851 0.359 -4.271 1.00 89.62 94 ALA A CA 1
ATOM 748 C C . ALA A 1 94 ? 7.598 1.655 -4.645 1.00 89.62 94 ALA A C 1
ATOM 750 O O . ALA A 1 94 ? 7.681 1.986 -5.825 1.00 89.62 94 ALA A O 1
ATOM 751 N N . ILE A 1 95 ? 8.181 2.360 -3.668 1.00 90.69 95 ILE A N 1
ATOM 752 C CA . ILE A 1 95 ? 9.017 3.547 -3.913 1.00 90.69 95 ILE A CA 1
ATOM 753 C C . ILE A 1 95 ? 10.294 3.165 -4.667 1.00 90.69 95 ILE A C 1
ATOM 755 O O . ILE A 1 95 ? 10.647 3.840 -5.627 1.00 90.69 95 ILE A O 1
ATOM 759 N N . ILE A 1 96 ? 10.960 2.069 -4.284 1.00 89.31 96 ILE A N 1
ATOM 760 C CA . ILE A 1 96 ? 12.153 1.580 -4.992 1.00 89.31 96 ILE A CA 1
ATOM 761 C C . ILE A 1 96 ? 11.810 1.261 -6.452 1.00 89.31 96 ILE A C 1
ATOM 763 O O . ILE A 1 96 ? 12.543 1.675 -7.347 1.00 89.31 96 ILE A O 1
ATOM 767 N N . LEU A 1 97 ? 10.677 0.597 -6.708 1.00 86.19 97 LEU A N 1
ATOM 768 C CA . LEU A 1 97 ? 10.220 0.338 -8.076 1.00 86.19 97 LEU A CA 1
ATOM 769 C C . LEU A 1 97 ? 9.933 1.633 -8.848 1.00 86.19 97 LEU A C 1
ATOM 771 O O . LEU A 1 97 ? 10.302 1.726 -10.012 1.00 86.19 97 LEU A O 1
ATOM 775 N N . ALA A 1 98 ? 9.345 2.645 -8.207 1.00 85.31 98 ALA A N 1
ATOM 776 C CA . ALA A 1 98 ? 9.126 3.954 -8.824 1.00 85.31 98 ALA A CA 1
ATOM 777 C C . ALA A 1 98 ? 10.431 4.723 -9.111 1.00 85.31 98 ALA A C 1
ATOM 779 O O . ALA A 1 98 ? 10.476 5.533 -10.033 1.00 85.31 98 ALA A O 1
ATOM 780 N N . CYS A 1 99 ? 11.505 4.473 -8.354 1.00 83.12 99 CYS A N 1
ATOM 781 C CA . CYS A 1 99 ? 12.835 4.998 -8.671 1.00 83.12 99 CYS A CA 1
ATOM 782 C C . CYS A 1 99 ? 13.477 4.291 -9.875 1.00 83.12 99 CYS A C 1
ATOM 784 O O . CYS A 1 99 ? 14.300 4.900 -10.553 1.00 83.12 99 CYS A O 1
ATOM 786 N N . MET A 1 100 ? 13.128 3.024 -10.127 1.00 81.06 100 MET A N 1
ATOM 787 C CA . MET A 1 100 ? 13.592 2.271 -11.299 1.00 81.06 100 MET A CA 1
ATOM 788 C C . MET A 1 100 ? 12.784 2.613 -12.556 1.00 81.06 100 MET A C 1
ATOM 790 O O . MET A 1 100 ? 13.354 2.704 -13.637 1.00 81.06 100 MET A O 1
ATOM 794 N N . ASP A 1 101 ? 11.477 2.829 -12.405 1.00 77.06 101 ASP A N 1
ATOM 795 C CA . ASP A 1 101 ? 10.569 3.255 -13.468 1.00 77.06 101 ASP A CA 1
ATOM 796 C C . ASP A 1 101 ? 9.677 4.410 -12.969 1.00 77.06 101 ASP A C 1
ATOM 798 O O . ASP A 1 101 ? 8.701 4.180 -12.238 1.00 77.06 101 ASP A O 1
ATOM 802 N N . PRO A 1 102 ? 9.975 5.661 -13.379 1.00 77.69 102 PRO A N 1
ATOM 803 C CA . PRO A 1 102 ? 9.222 6.843 -12.971 1.00 77.69 102 PRO A CA 1
ATOM 804 C C . PRO A 1 102 ? 7.724 6.769 -13.289 1.00 77.69 102 PRO A C 1
ATOM 806 O O . PRO A 1 102 ? 6.927 7.389 -12.577 1.00 77.69 102 PRO A O 1
ATOM 809 N N . SER A 1 103 ? 7.309 5.984 -14.294 1.00 79.44 103 SER A N 1
ATOM 810 C CA . SER A 1 103 ? 5.891 5.800 -14.633 1.00 79.44 103 SER A CA 1
ATOM 811 C C . SER A 1 103 ? 5.089 5.178 -13.479 1.00 79.44 103 SER A C 1
ATOM 813 O O . SER A 1 103 ? 3.879 5.390 -13.368 1.00 79.44 103 SER A O 1
ATOM 815 N N . LYS A 1 104 ? 5.762 4.479 -12.549 1.00 81.12 104 LYS A N 1
ATOM 816 C CA . LYS A 1 104 ? 5.150 3.838 -11.374 1.00 81.12 104 LYS A CA 1
ATOM 817 C C . LYS A 1 104 ? 5.071 4.740 -10.141 1.00 81.12 104 LYS A C 1
ATOM 819 O O . LYS A 1 104 ? 4.606 4.292 -9.092 1.00 81.12 104 LYS A O 1
ATOM 824 N N . CYS A 1 105 ? 5.440 6.019 -10.235 1.00 83.88 105 CYS A N 1
ATOM 825 C CA . CYS A 1 105 ? 5.268 6.967 -9.125 1.00 83.88 105 CYS A CA 1
ATOM 826 C C . CYS A 1 105 ? 3.808 7.065 -8.662 1.00 83.88 105 CYS A C 1
ATOM 828 O O . CYS A 1 105 ? 3.529 7.0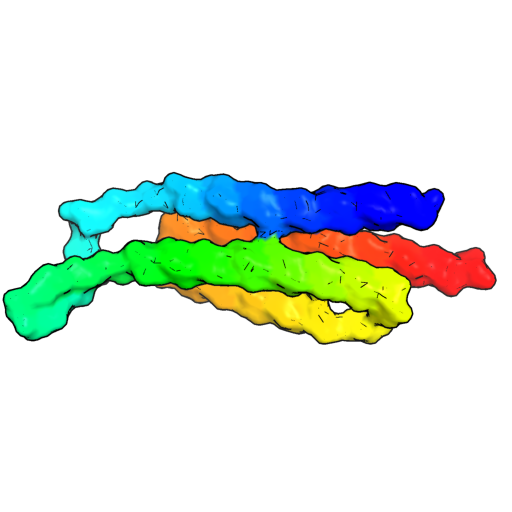76 -7.462 1.00 83.88 105 CYS A O 1
ATOM 830 N N . GLU A 1 106 ? 2.858 7.072 -9.601 1.00 85.38 106 GLU A N 1
ATOM 831 C CA . GLU A 1 106 ? 1.428 7.099 -9.271 1.00 85.38 106 GLU A CA 1
ATOM 832 C C . GLU A 1 106 ? 0.986 5.828 -8.541 1.00 85.38 106 GLU A C 1
ATOM 834 O O . GLU A 1 106 ? 0.179 5.889 -7.610 1.00 85.38 106 GLU A O 1
ATOM 839 N N . PHE A 1 107 ? 1.568 4.682 -8.905 1.00 88.56 107 PHE A N 1
ATOM 840 C CA . PHE A 1 107 ? 1.353 3.424 -8.206 1.00 88.56 107 PHE A CA 1
ATOM 841 C C . PHE A 1 107 ? 1.876 3.483 -6.766 1.00 88.56 107 PHE A C 1
ATOM 843 O O . PHE A 1 107 ? 1.137 3.155 -5.841 1.00 88.56 107 PHE A O 1
ATOM 850 N N . ALA A 1 108 ? 3.094 3.971 -6.530 1.00 89.12 108 ALA A N 1
ATOM 851 C CA . ALA A 1 108 ? 3.616 4.108 -5.169 1.00 89.12 108 ALA A CA 1
ATOM 852 C C . ALA A 1 108 ? 2.746 5.047 -4.307 1.00 89.12 108 ALA A C 1
ATOM 854 O O . ALA A 1 108 ? 2.413 4.724 -3.163 1.00 89.12 108 ALA A O 1
ATOM 855 N N . LEU A 1 109 ? 2.300 6.174 -4.874 1.00 88.38 109 LEU A N 1
ATOM 856 C CA . LEU A 1 109 ? 1.423 7.133 -4.193 1.00 88.38 109 LEU A CA 1
ATOM 857 C C . LEU A 1 109 ? 0.033 6.555 -3.882 1.00 88.38 109 LEU A C 1
ATOM 859 O O . LEU A 1 109 ? -0.567 6.893 -2.859 1.00 88.38 109 LEU A O 1
ATOM 863 N N . SER A 1 110 ? -0.468 5.645 -4.719 1.00 90.00 110 SER A N 1
ATOM 864 C CA . SER A 1 110 ? -1.788 5.025 -4.555 1.00 90.00 110 SER A CA 1
ATOM 865 C C . SER A 1 110 ? -1.942 4.155 -3.301 1.00 90.00 110 SER A C 1
ATOM 867 O O . SER A 1 110 ? -3.068 3.898 -2.869 1.00 90.00 110 SER A O 1
ATOM 869 N N . LEU A 1 111 ? -0.837 3.713 -2.690 1.00 88.75 111 LEU A N 1
ATOM 870 C CA . LEU A 1 111 ? -0.857 2.871 -1.490 1.00 88.75 111 LEU A CA 1
ATOM 871 C C . LEU A 1 111 ? -1.190 3.689 -0.227 1.00 88.75 111 LEU A C 1
ATOM 873 O O . LEU A 1 111 ? -1.888 3.208 0.674 1.00 88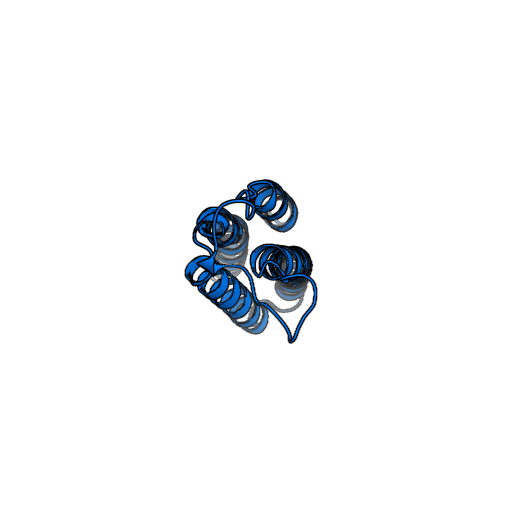.75 111 LEU A O 1
ATOM 877 N N . PHE A 1 112 ? -0.767 4.958 -0.180 1.00 88.31 112 PHE A N 1
ATOM 878 C CA . PHE A 1 112 ? -0.883 5.822 1.000 1.00 88.31 112 PHE A CA 1
ATOM 879 C C . PHE A 1 112 ? -2.318 6.060 1.496 1.00 88.31 112 PHE A C 1
ATOM 881 O O . PHE A 1 112 ? -2.520 5.959 2.707 1.00 88.31 112 PHE A O 1
ATOM 888 N N . PRO A 1 113 ? -3.335 6.323 0.648 1.00 87.25 113 PRO A N 1
ATOM 889 C CA . PRO A 1 113 ? -4.703 6.554 1.113 1.00 87.25 113 PRO A CA 1
ATOM 890 C C . PRO A 1 113 ? -5.236 5.425 2.001 1.00 87.25 113 PRO A C 1
ATOM 892 O O . PRO A 1 113 ? -5.771 5.672 3.082 1.00 87.25 113 PRO A O 1
ATOM 895 N N . SER A 1 114 ? -5.034 4.172 1.586 1.00 85.94 114 SER A N 1
ATOM 896 C CA . SER A 1 114 ? -5.460 3.007 2.369 1.00 85.94 114 SER A CA 1
ATOM 897 C C . SER A 1 114 ? -4.639 2.830 3.653 1.00 85.94 114 SER A C 1
ATOM 899 O O . SER A 1 114 ? -5.194 2.516 4.704 1.00 85.94 114 SER A O 1
ATOM 901 N N . PHE A 1 115 ? -3.338 3.123 3.629 1.00 87.19 115 PHE A N 1
ATOM 902 C CA . PHE A 1 115 ? -2.506 3.070 4.831 1.00 87.19 115 PHE A CA 1
ATOM 903 C C . PHE A 1 115 ? -2.902 4.132 5.871 1.00 87.19 115 PHE A C 1
ATOM 905 O O . PHE A 1 115 ? -3.039 3.829 7.056 1.00 87.19 115 PHE A O 1
ATOM 912 N N . ILE A 1 116 ? -3.164 5.364 5.427 1.00 87.62 116 ILE A N 1
ATOM 913 C CA . ILE A 1 116 ? -3.594 6.474 6.287 1.00 87.62 116 ILE A CA 1
ATOM 914 C C . ILE A 1 116 ? -4.938 6.150 6.946 1.00 87.62 116 ILE A C 1
ATOM 916 O O . ILE A 1 116 ? -5.093 6.335 8.153 1.00 87.62 116 ILE A O 1
ATOM 920 N N . LEU A 1 117 ? -5.900 5.613 6.188 1.00 85.69 117 LEU A N 1
ATOM 921 C CA . LEU A 1 117 ? -7.194 5.202 6.740 1.00 85.69 117 LEU A CA 1
ATOM 922 C C . LEU A 1 117 ? -7.055 4.102 7.798 1.00 85.69 117 LEU A C 1
ATOM 924 O O . LEU A 1 117 ? -7.770 4.134 8.802 1.00 85.69 117 LEU A O 1
ATOM 928 N N . LEU A 1 118 ? -6.125 3.159 7.609 1.00 83.38 118 LEU A N 1
ATOM 929 C CA . LEU A 1 118 ? -5.818 2.138 8.611 1.00 83.38 118 LEU A CA 1
ATOM 930 C C . LEU A 1 118 ? -5.279 2.774 9.903 1.00 83.38 118 LEU A C 1
ATOM 932 O O . LEU A 1 118 ? -5.766 2.450 10.981 1.00 83.38 118 LEU A O 1
ATOM 936 N N . ILE A 1 119 ? -4.343 3.725 9.806 1.00 84.56 119 ILE A N 1
ATOM 937 C CA . ILE A 1 119 ? -3.801 4.456 10.967 1.00 84.56 119 ILE A CA 1
ATOM 938 C C . ILE A 1 119 ? -4.904 5.233 11.698 1.00 84.56 119 ILE A C 1
ATOM 940 O O . ILE A 1 119 ? -4.991 5.174 12.925 1.00 84.56 119 ILE A O 1
ATOM 944 N N . ILE A 1 120 ? -5.773 5.933 10.963 1.00 85.06 120 ILE A N 1
ATOM 945 C CA . ILE A 1 120 ? -6.889 6.696 11.540 1.00 85.06 120 ILE A CA 1
ATOM 946 C C . ILE A 1 120 ? -7.855 5.765 12.279 1.00 85.06 120 ILE A C 1
ATOM 948 O O . ILE A 1 120 ? -8.255 6.070 13.404 1.00 85.06 120 ILE A O 1
ATOM 952 N N . ALA A 1 121 ? -8.214 4.624 11.678 1.00 79.94 121 ALA A N 1
ATOM 953 C CA . ALA A 1 121 ? -9.092 3.640 12.307 1.00 79.94 121 ALA A CA 1
ATOM 954 C C . ALA A 1 121 ? -8.527 3.174 13.657 1.00 79.94 121 ALA A C 1
ATOM 956 O O . ALA A 1 121 ? -9.248 3.132 14.656 1.00 79.94 121 ALA A O 1
ATOM 957 N N . SER A 1 122 ? -7.226 2.906 13.699 1.00 78.62 122 SER A N 1
ATOM 958 C CA . SER A 1 122 ? -6.521 2.475 14.904 1.00 78.62 122 SER A CA 1
ATOM 959 C C . SER A 1 122 ? -6.390 3.570 15.952 1.00 78.62 122 SER A C 1
ATOM 961 O O . SER A 1 122 ? -6.553 3.308 17.143 1.00 78.62 122 SER A O 1
ATOM 963 N N . TYR A 1 123 ? -6.139 4.811 15.532 1.00 81.44 123 TYR A N 1
ATOM 964 C CA . TYR A 1 123 ? -6.067 5.951 16.441 1.00 81.44 123 TYR A CA 1
ATOM 965 C C . TYR A 1 123 ? -7.417 6.220 17.119 1.00 81.44 123 TYR A C 1
ATOM 967 O O . TYR A 1 123 ? -7.476 6.387 18.339 1.00 81.44 123 TYR A O 1
ATOM 975 N N . ILE A 1 124 ? -8.512 6.206 16.349 1.00 79.31 124 ILE A N 1
ATOM 976 C CA . ILE A 1 124 ? -9.874 6.369 16.880 1.00 79.31 124 ILE A CA 1
ATOM 977 C C . ILE A 1 124 ? -10.193 5.251 17.878 1.00 79.31 124 ILE A C 1
ATOM 979 O O . ILE A 1 124 ? -10.752 5.515 18.943 1.00 79.31 124 ILE A O 1
ATOM 983 N N . ASP A 1 125 ? -9.837 4.007 17.558 1.00 73.19 125 ASP A N 1
ATOM 984 C CA . ASP A 1 125 ? -10.086 2.873 18.446 1.00 73.19 125 ASP A CA 1
ATOM 985 C C . ASP A 1 125 ? -9.250 2.932 19.741 1.00 73.19 125 ASP A C 1
ATOM 987 O O . ASP A 1 125 ? -9.755 2.582 20.808 1.00 73.19 125 ASP A O 1
ATOM 991 N N . SER A 1 126 ? -8.019 3.456 19.679 1.00 73.31 126 SER A N 1
ATOM 992 C CA . SER A 1 126 ? -7.157 3.689 20.849 1.00 73.31 126 SER A CA 1
ATOM 993 C C . SER A 1 126 ? -7.687 4.804 21.763 1.00 73.31 126 SER A C 1
ATOM 995 O O . SER A 1 126 ? -7.825 4.608 22.972 1.00 73.31 126 SER A O 1
ATOM 997 N N . LYS A 1 127 ? -8.071 5.960 21.198 1.00 68.06 127 LYS A N 1
ATOM 998 C CA . LYS A 1 127 ? -8.525 7.136 21.966 1.00 68.06 127 LYS A CA 1
ATOM 999 C C . LYS A 1 127 ? -9.800 6.867 22.771 1.00 68.06 127 LYS A C 1
ATOM 1001 O O . LYS A 1 127 ? -9.920 7.328 23.901 1.00 68.06 127 LYS A O 1
ATOM 1006 N N . ASN A 1 128 ? -10.722 6.074 22.226 1.00 64.12 128 ASN A N 1
ATOM 1007 C CA . ASN A 1 128 ? -11.980 5.734 22.900 1.00 64.12 128 ASN A CA 1
ATOM 1008 C C . ASN A 1 128 ? -11.793 4.877 24.163 1.00 64.12 128 ASN A C 1
ATOM 1010 O O . ASN A 1 128 ? -12.713 4.777 24.972 1.00 64.12 128 ASN A O 1
ATOM 1014 N N . LYS A 1 129 ? -10.622 4.258 24.341 1.00 55.19 129 LYS A N 1
ATOM 1015 C CA . LYS A 1 129 ? -10.299 3.446 25.518 1.00 55.19 129 LYS A CA 1
ATOM 1016 C C . LYS A 1 129 ? -9.764 4.271 26.695 1.00 55.19 129 LYS A C 1
ATOM 1018 O O . LYS A 1 129 ? -9.699 3.758 27.797 1.00 55.19 129 LYS A O 1
ATOM 1023 N N . ILE A 1 130 ? -9.363 5.522 26.465 1.00 53.88 130 ILE A N 1
ATOM 1024 C CA . ILE A 1 130 ? -8.934 6.442 27.535 1.00 53.88 130 ILE A CA 1
ATOM 1025 C C . ILE A 1 130 ? -10.163 7.076 28.216 1.00 53.88 130 ILE A C 1
ATOM 1027 O O . ILE A 1 130 ? -10.086 7.531 29.350 1.00 53.88 130 ILE A O 1
ATOM 1031 N N . THR A 1 131 ? -11.303 7.103 27.521 1.00 48.06 131 THR A N 1
ATOM 1032 C CA . THR A 1 131 ? -12.551 7.753 27.953 1.00 48.06 131 THR A CA 1
ATOM 1033 C C . THR A 1 131 ? -13.592 6.820 28.586 1.00 48.06 131 THR A C 1
ATOM 1035 O O . THR A 1 131 ? -14.621 7.322 29.025 1.00 48.06 131 THR A O 1
ATOM 1038 N N . ASN A 1 132 ? -13.355 5.503 28.619 1.00 44.94 132 ASN A N 1
ATOM 1039 C CA . ASN A 1 132 ? -14.193 4.494 29.291 1.00 44.94 132 ASN A CA 1
ATOM 1040 C C . ASN A 1 132 ? -13.357 3.746 30.326 1.00 44.94 132 ASN A C 1
ATOM 1042 O O . ASN A 1 132 ? -13.932 3.371 31.367 1.00 44.94 132 ASN A O 1
#

Radius of gyration: 18.34 Å; chains: 1; bounding box: 44×21×58 Å

Secondary structure (DSSP, 8-state):
-HHHHHHHHHHHHHHHHHHHHHHTT----TTS-GGGEEEETTEEEEEHHHHHHHHHHHHHHHHHHHHHHHHHHHHH-TT--HHHHHHHHHHHHHHHHHHH-GGGHHHHHHHHHHHHHHHHHHHHHHHTTT--